Protein AF-A0A645G263-F1 (afdb_monomer)

Organism: NCBI:txid1076179

Foldseek 3Di:
DVVLVVVLVVCVVVVWQWEWEDEQFKIFIAGSVVRDTPDIDGPVVVVVDDDPSH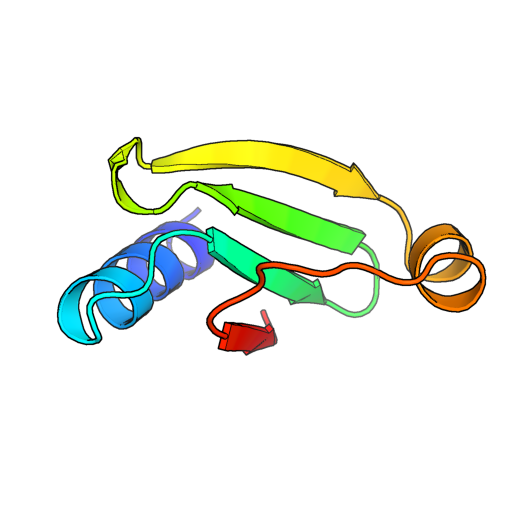PYYHYD

Secondary structure (DSSP, 8-state):
-HHHHHHHHHHHHTT-SEEEEE-SS-EEEEETTTTEEEEEE-HHHHHH----S--EEEE-

pLDDT: mean 87.89, std 6.52, range [55.97, 94.38]

InterPro domains:
  IPR013367 Flagellar, putative [PF12611] (37-59)

Radius of gyration: 10.77 Å; Cα contacts (8 Å, |Δi|>4): 94; chains: 1; bounding box: 25×17×25 Å

Mean predicted aligned error: 3.85 Å

Solvent-accessible surface area (backbone atoms only — not comparable to full-atom values): 3541 Å² total; per-residue (Å²): 114,67,72,59,53,54,49,41,52,57,37,47,79,70,68,35,54,28,34,39,42,31,50,97,72,35,34,33,36,31,34,37,87,76,73,36,77,78,43,78,46,43,59,68,59,56,74,78,51,90,85,77,85,61,69,45,77,43,82,106

Sequence (60 aa):
MDRLNDTVEKAQAKGANNILAFDTTRAFIINVPNGRVITAMSPEEMKENIFTNIDGAVIL

Structure (mmCIF, N/CA/C/O backbone):
data_AF-A0A645G263-F1
#
_entry.id   AF-A0A645G263-F1
#
loop_
_atom_site.group_PDB
_atom_site.id
_atom_site.type_symbol
_atom_site.label_atom_id
_atom_site.label_alt_id
_atom_site.label_comp_id
_atom_site.label_asym_id
_atom_site.label_entity_id
_atom_site.label_seq_id
_atom_site.pdbx_PDB_ins_code
_atom_site.Cartn_x
_atom_site.Cartn_y
_atom_site.Cartn_z
_atom_site.occupancy
_atom_site.B_iso_or_equiv
_atom_site.auth_seq_id
_atom_site.auth_comp_id
_atom_site.auth_asym_id
_atom_site.auth_atom_id
_atom_site.pdbx_PDB_model_num
ATOM 1 N N . MET A 1 1 ? -10.138 -7.952 -9.061 1.00 55.97 1 MET A N 1
ATOM 2 C CA . MET A 1 1 ? -10.669 -7.064 -8.005 1.00 55.97 1 MET A CA 1
ATOM 3 C C . MET A 1 1 ? -10.603 -7.723 -6.633 1.00 55.97 1 MET A C 1
ATOM 5 O O . MET A 1 1 ? -10.236 -7.039 -5.690 1.00 55.97 1 MET A O 1
ATOM 9 N N . ASP A 1 2 ? -10.822 -9.038 -6.520 1.00 66.44 2 ASP A N 1
ATOM 10 C CA . ASP A 1 2 ? -10.827 -9.733 -5.218 1.00 66.44 2 ASP A CA 1
ATOM 11 C C . ASP A 1 2 ? -9.519 -9.641 -4.422 1.00 66.44 2 ASP A C 1
ATOM 13 O O . ASP A 1 2 ? -9.555 -9.409 -3.219 1.00 66.44 2 ASP A O 1
ATOM 17 N N . ARG A 1 3 ? -8.351 -9.730 -5.077 1.00 74.38 3 ARG A N 1
ATOM 18 C CA . ARG A 1 3 ? -7.052 -9.648 -4.379 1.00 74.38 3 ARG A CA 1
ATOM 19 C C . ARG A 1 3 ? -6.799 -8.308 -3.692 1.00 74.38 3 ARG A C 1
ATOM 21 O O . ARG A 1 3 ? -6.157 -8.279 -2.647 1.00 74.38 3 ARG A O 1
ATOM 28 N N . LEU A 1 4 ? -7.291 -7.210 -4.265 1.00 75.69 4 LEU A N 1
ATOM 29 C CA . LEU A 1 4 ? -7.098 -5.882 -3.685 1.00 75.69 4 LEU A CA 1
ATOM 30 C C . LEU A 1 4 ? -7.990 -5.700 -2.454 1.00 75.69 4 LEU A C 1
ATOM 32 O O . LEU A 1 4 ? -7.526 -5.206 -1.434 1.00 75.69 4 LEU A O 1
ATOM 36 N N . ASN A 1 5 ? -9.241 -6.156 -2.534 1.00 80.75 5 ASN A N 1
ATOM 37 C CA . ASN A 1 5 ? -10.183 -6.079 -1.419 1.00 80.75 5 ASN A CA 1
ATOM 38 C C . ASN A 1 5 ? -9.726 -6.943 -0.235 1.00 80.75 5 ASN A C 1
ATOM 40 O O . ASN A 1 5 ? -9.657 -6.444 0.882 1.00 80.75 5 ASN A O 1
ATOM 44 N N . ASP A 1 6 ? -9.304 -8.186 -0.490 1.00 85.88 6 ASP A N 1
ATOM 45 C CA . ASP A 1 6 ? -8.730 -9.078 0.532 1.00 85.88 6 ASP A CA 1
ATOM 46 C C . ASP A 1 6 ? -7.457 -8.480 1.165 1.00 85.88 6 ASP A C 1
ATOM 48 O O . ASP A 1 6 ? -7.220 -8.567 2.370 1.00 85.88 6 ASP A O 1
ATOM 52 N N . THR A 1 7 ? -6.645 -7.791 0.361 1.00 83.50 7 THR A N 1
ATOM 53 C CA . THR A 1 7 ? -5.461 -7.068 0.844 1.00 83.50 7 THR A CA 1
ATOM 54 C C . THR A 1 7 ? -5.830 -5.924 1.791 1.00 83.50 7 THR A C 1
ATOM 56 O O . THR A 1 7 ? -5.210 -5.782 2.849 1.00 83.50 7 THR A O 1
ATOM 59 N N . VAL A 1 8 ? -6.841 -5.126 1.439 1.00 87.25 8 VAL A N 1
ATOM 60 C CA . VAL A 1 8 ? -7.329 -4.023 2.279 1.00 87.25 8 VAL A CA 1
ATOM 61 C C . VAL A 1 8 ? -7.918 -4.559 3.581 1.00 87.25 8 VAL A C 1
ATOM 63 O O . VAL A 1 8 ? -7.563 -4.051 4.640 1.00 87.25 8 VAL A O 1
ATOM 66 N N . GLU A 1 9 ? -8.717 -5.629 3.542 1.00 89.19 9 GLU A N 1
ATOM 67 C CA . GLU A 1 9 ? -9.263 -6.266 4.750 1.00 89.19 9 GLU A CA 1
ATOM 68 C C . GLU A 1 9 ? -8.160 -6.771 5.687 1.00 89.19 9 GLU A C 1
ATOM 70 O O . GLU A 1 9 ? -8.187 -6.504 6.891 1.00 89.19 9 GLU A O 1
ATOM 75 N N . LYS A 1 10 ? -7.138 -7.446 5.149 1.00 88.81 10 LYS A N 1
ATOM 76 C CA . LYS A 1 10 ? -5.989 -7.921 5.937 1.00 88.81 10 LYS A CA 1
ATOM 77 C C . LYS A 1 10 ? -5.203 -6.779 6.566 1.00 8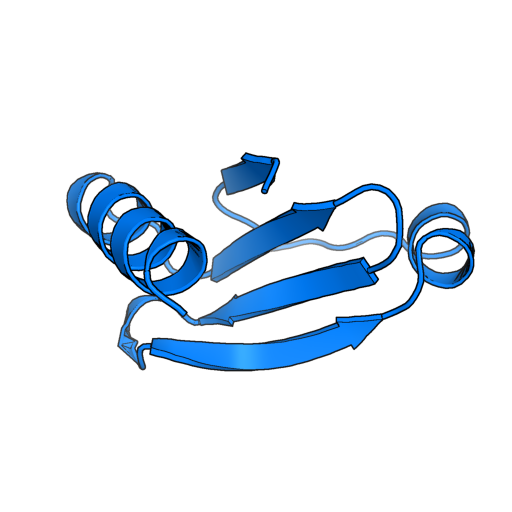8.81 10 LYS A C 1
ATOM 79 O O . LYS A 1 10 ? -4.753 -6.899 7.706 1.00 88.81 10 LYS A O 1
ATOM 84 N N . ALA A 1 11 ? -5.004 -5.693 5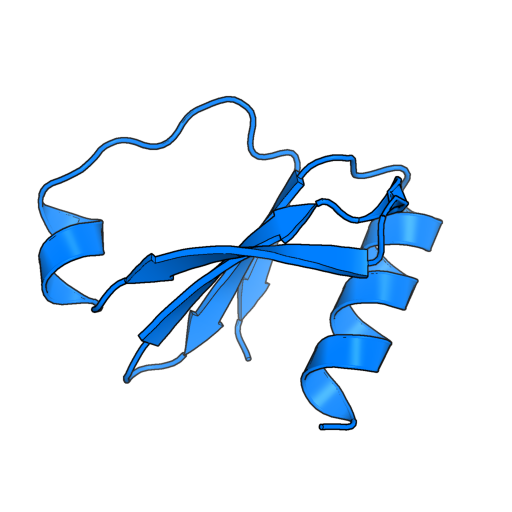.828 1.00 90.25 11 ALA A N 1
ATOM 85 C CA . ALA A 1 11 ? -4.333 -4.507 6.339 1.00 90.25 11 ALA A CA 1
ATOM 86 C C . ALA A 1 11 ? -5.165 -3.817 7.428 1.00 90.25 11 ALA A C 1
ATOM 88 O O . ALA A 1 11 ? -4.625 -3.427 8.464 1.00 90.25 11 ALA A O 1
ATOM 89 N N . GLN A 1 12 ? -6.483 -3.756 7.241 1.00 90.62 12 GLN A N 1
ATOM 90 C CA . GLN A 1 12 ? -7.411 -3.176 8.202 1.00 90.62 12 GLN A CA 1
ATOM 91 C C . GLN A 1 12 ? -7.478 -3.987 9.497 1.00 90.62 12 GLN A C 1
ATOM 93 O O . GLN A 1 12 ? -7.408 -3.412 10.580 1.00 90.62 12 GLN A O 1
ATOM 98 N N . ALA A 1 13 ? -7.499 -5.319 9.405 1.00 92.19 13 ALA A N 1
ATOM 99 C CA . ALA A 1 13 ? -7.429 -6.211 10.563 1.00 92.19 13 ALA A CA 1
ATOM 100 C C . ALA A 1 13 ? -6.135 -6.037 11.381 1.00 92.19 13 ALA A C 1
ATOM 102 O O . ALA A 1 13 ? -6.104 -6.348 12.570 1.00 92.19 13 ALA A O 1
ATOM 103 N N . LYS A 1 14 ? -5.068 -5.525 10.756 1.00 90.56 14 LYS A N 1
ATOM 104 C CA . LYS A 1 14 ? -3.786 -5.209 11.401 1.00 90.56 14 LYS A CA 1
ATOM 105 C C . LYS A 1 14 ? -3.667 -3.750 11.854 1.00 90.56 14 LYS A C 1
ATOM 107 O O . LYS A 1 14 ? -2.634 -3.385 12.404 1.00 90.56 14 LYS A O 1
ATOM 112 N N . GLY A 1 15 ? -4.691 -2.923 11.631 1.00 90.44 15 GLY A N 1
ATOM 113 C CA . GLY A 1 15 ? -4.684 -1.506 12.000 1.00 90.44 15 GLY A CA 1
ATOM 114 C C . GLY A 1 15 ? -3.771 -0.629 11.137 1.00 90.44 15 GLY A C 1
ATOM 115 O O . GLY A 1 15 ? -3.365 0.438 11.588 1.00 90.44 15 GLY A O 1
ATOM 116 N N . ALA A 1 16 ? -3.426 -1.064 9.921 1.00 94.00 16 ALA A N 1
ATOM 117 C CA . ALA A 1 16 ? -2.642 -0.254 8.991 1.00 94.00 16 ALA A CA 1
ATOM 118 C C . ALA A 1 16 ? -3.482 0.912 8.440 1.00 94.00 16 ALA A C 1
ATOM 120 O O . ALA A 1 16 ? -4.651 0.729 8.099 1.00 94.00 16 ALA A O 1
ATOM 121 N N . ASN A 1 17 ? -2.879 2.094 8.304 1.00 93.81 17 ASN A N 1
ATOM 122 C CA . ASN A 1 17 ? -3.502 3.271 7.701 1.00 93.81 17 ASN A CA 1
ATOM 123 C C . ASN A 1 17 ? -3.142 3.396 6.220 1.00 93.81 17 ASN A C 1
ATOM 125 O O . ASN A 1 17 ? -4.021 3.635 5.390 1.00 93.81 17 ASN A O 1
ATOM 129 N N . ASN A 1 18 ? -1.863 3.218 5.880 1.00 94.38 18 ASN A N 1
ATOM 130 C CA . ASN A 1 18 ? -1.388 3.240 4.500 1.00 94.38 18 ASN A CA 1
ATOM 131 C C . ASN A 1 18 ? -0.568 1.990 4.197 1.00 94.38 18 ASN A C 1
ATOM 133 O O . ASN A 1 18 ? 0.356 1.641 4.933 1.00 94.38 18 ASN A O 1
ATOM 137 N N . ILE A 1 19 ? -0.875 1.345 3.074 1.00 94.19 19 ILE A N 1
ATOM 138 C CA . ILE A 1 19 ? -0.131 0.178 2.598 1.00 94.19 19 ILE A CA 1
ATOM 139 C C . ILE A 1 19 ? 0.388 0.384 1.185 1.00 94.19 19 ILE A C 1
ATOM 141 O O . ILE A 1 19 ? -0.249 1.050 0.368 1.00 94.19 19 ILE A O 1
ATOM 145 N N . LEU A 1 20 ? 1.525 -0.241 0.898 1.00 92.81 20 LEU A N 1
ATOM 146 C CA . LEU A 1 20 ? 2.051 -0.400 -0.450 1.00 92.81 20 LEU A CA 1
ATOM 147 C C . LEU A 1 20 ? 1.632 -1.773 -0.983 1.00 92.81 20 LEU A C 1
ATOM 149 O O . LEU A 1 20 ? 2.076 -2.789 -0.459 1.00 92.81 20 LEU A O 1
ATOM 153 N N . ALA A 1 21 ? 0.797 -1.819 -2.014 1.00 90.88 21 ALA A N 1
ATOM 154 C CA . ALA A 1 21 ? 0.411 -3.046 -2.704 1.00 90.88 21 ALA A CA 1
ATOM 155 C C . ALA A 1 21 ? 1.059 -3.079 -4.091 1.00 90.88 21 ALA A C 1
ATOM 157 O O . ALA A 1 21 ? 0.852 -2.149 -4.866 1.00 90.88 21 ALA A O 1
ATOM 158 N N . PHE A 1 22 ? 1.832 -4.107 -4.430 1.00 90.12 22 PHE A N 1
ATOM 159 C CA . PHE A 1 22 ? 2.553 -4.140 -5.706 1.00 90.12 22 PHE A CA 1
ATOM 160 C C . PHE A 1 22 ? 2.646 -5.536 -6.317 1.00 90.12 22 PHE A C 1
ATOM 162 O O . PHE A 1 22 ? 2.666 -6.539 -5.608 1.00 90.12 22 PHE A O 1
ATOM 169 N N . ASP A 1 23 ? 2.727 -5.582 -7.643 1.00 88.19 23 ASP A N 1
ATOM 170 C CA . ASP A 1 23 ? 3.059 -6.762 -8.436 1.00 88.19 23 ASP A CA 1
ATOM 171 C C . ASP A 1 23 ? 4.275 -6.476 -9.340 1.00 88.19 23 ASP A C 1
ATOM 173 O O . ASP A 1 23 ? 4.961 -5.462 -9.212 1.00 88.19 23 ASP A O 1
ATOM 177 N N . THR A 1 24 ? 4.567 -7.390 -10.267 1.00 85.69 24 THR A N 1
ATOM 178 C CA . THR A 1 24 ? 5.674 -7.242 -11.234 1.00 85.69 24 THR A CA 1
ATOM 179 C C . THR A 1 24 ? 5.500 -6.087 -12.224 1.00 85.69 24 THR A C 1
ATOM 181 O O . THR A 1 24 ? 6.463 -5.701 -12.880 1.00 85.69 24 THR A O 1
ATOM 184 N N . THR A 1 25 ? 4.293 -5.542 -12.348 1.00 87.12 25 THR A N 1
ATOM 185 C CA . THR A 1 25 ? 3.916 -4.550 -13.358 1.00 87.12 25 THR A CA 1
ATOM 186 C C . THR A 1 25 ? 3.609 -3.180 -12.777 1.00 87.12 25 THR A C 1
ATOM 188 O O . THR A 1 25 ? 3.769 -2.196 -13.495 1.00 87.12 25 THR A O 1
ATOM 191 N N . ARG A 1 26 ? 3.124 -3.094 -11.530 1.00 88.75 26 ARG A N 1
ATOM 192 C CA . ARG A 1 26 ? 2.587 -1.867 -10.918 1.00 88.75 26 ARG A CA 1
ATOM 193 C C . ARG A 1 26 ? 2.661 -1.905 -9.394 1.00 88.75 26 ARG A C 1
ATOM 195 O O . ARG A 1 26 ? 2.618 -2.969 -8.784 1.00 88.75 26 ARG A O 1
ATOM 202 N N . ALA A 1 27 ? 2.663 -0.724 -8.790 1.00 90.50 27 ALA A N 1
ATOM 203 C CA . ALA A 1 27 ? 2.536 -0.522 -7.357 1.00 90.50 27 ALA A CA 1
ATOM 204 C C . ALA A 1 27 ? 1.488 0.548 -7.031 1.00 90.50 27 ALA A C 1
ATOM 206 O O . ALA A 1 27 ? 1.284 1.508 -7.777 1.00 90.50 27 ALA A O 1
ATOM 207 N N . PHE A 1 28 ? 0.822 0.379 -5.896 1.00 91.88 28 PHE A N 1
ATOM 208 C CA . PHE A 1 28 ? -0.259 1.224 -5.418 1.00 91.88 28 PHE A CA 1
ATOM 209 C C . PHE A 1 28 ? -0.036 1.565 -3.954 1.00 91.88 28 PHE A C 1
ATOM 211 O O . PHE A 1 28 ? 0.229 0.681 -3.143 1.00 91.88 28 PHE A O 1
ATOM 218 N N . ILE A 1 29 ? -0.219 2.833 -3.601 1.00 92.56 29 ILE A N 1
ATOM 219 C CA . ILE A 1 29 ? -0.375 3.227 -2.202 1.00 92.56 29 ILE A CA 1
ATOM 220 C C . ILE A 1 29 ? -1.868 3.342 -1.931 1.00 92.56 29 ILE A C 1
ATOM 222 O O . ILE A 1 29 ? -2.584 4.075 -2.623 1.00 92.56 29 ILE A O 1
ATOM 226 N N . ILE A 1 30 ? -2.334 2.598 -0.934 1.00 93.12 30 ILE A N 1
ATOM 227 C CA . ILE A 1 30 ? -3.745 2.501 -0.577 1.00 93.12 30 ILE A CA 1
ATOM 228 C C . ILE A 1 30 ? -3.924 3.068 0.821 1.00 93.12 30 ILE A C 1
ATOM 230 O O . ILE A 1 30 ? -3.282 2.615 1.769 1.00 93.12 30 ILE A O 1
ATOM 234 N N . ASN A 1 31 ? -4.831 4.032 0.942 1.00 93.81 31 ASN A N 1
ATOM 235 C CA . ASN A 1 31 ? -5.335 4.454 2.232 1.00 93.81 31 ASN A CA 1
ATOM 236 C C . ASN A 1 31 ? -6.414 3.462 2.676 1.00 93.81 31 ASN A C 1
ATOM 238 O O . ASN A 1 31 ? -7.504 3.424 2.103 1.00 93.81 31 ASN A O 1
ATOM 242 N N . VAL A 1 32 ? -6.079 2.649 3.672 1.00 93.69 32 VAL A N 1
ATOM 243 C CA . VAL A 1 32 ? -6.904 1.541 4.159 1.00 93.69 32 VAL A CA 1
ATOM 244 C C . VAL A 1 32 ? -8.202 2.038 4.808 1.00 93.69 32 VAL A C 1
ATOM 246 O O . VAL A 1 32 ? -9.251 1.535 4.411 1.00 93.69 32 VAL A O 1
ATOM 249 N N . PRO A 1 33 ? -8.207 3.060 5.697 1.00 92.06 33 PRO A N 1
ATOM 250 C CA . PRO A 1 33 ? -9.443 3.549 6.314 1.00 92.06 33 PRO A CA 1
ATOM 251 C C . PRO A 1 33 ? -10.494 4.015 5.303 1.00 92.06 33 PRO A C 1
ATOM 253 O O . PRO A 1 33 ? -11.686 3.845 5.533 1.00 92.06 33 PRO A O 1
ATOM 256 N N . ASN A 1 34 ? -10.051 4.593 4.182 1.00 90.44 34 ASN A N 1
ATOM 257 C CA . ASN A 1 34 ? -10.934 5.069 3.119 1.00 90.44 34 ASN A CA 1
ATOM 258 C C . ASN A 1 34 ? -11.072 4.077 1.951 1.00 90.44 34 ASN A C 1
ATOM 260 O O . ASN A 1 34 ? -11.753 4.393 0.976 1.00 90.44 34 ASN A O 1
ATOM 264 N N . GLY A 1 35 ? -10.390 2.925 1.996 1.00 89.06 35 GLY A N 1
ATOM 265 C CA . GLY A 1 35 ? -10.367 1.936 0.913 1.00 89.06 35 GLY A CA 1
ATOM 266 C C . GLY A 1 35 ? -9.958 2.511 -0.448 1.00 89.06 35 GLY A C 1
ATOM 267 O O . GLY A 1 35 ? -10.445 2.053 -1.481 1.00 89.06 35 GLY A O 1
ATOM 268 N N . ARG A 1 36 ? -9.117 3.555 -0.472 1.00 90.06 36 ARG A N 1
ATOM 269 C CA . ARG A 1 36 ? -8.860 4.352 -1.682 1.00 90.06 36 ARG A CA 1
ATOM 270 C C . ARG A 1 36 ? -7.405 4.279 -2.115 1.00 90.06 36 ARG A C 1
ATOM 272 O O . ARG A 1 36 ? -6.501 4.543 -1.325 1.00 90.06 36 ARG A O 1
ATOM 279 N N . VAL A 1 37 ? -7.184 4.016 -3.401 1.00 91.50 37 VAL A N 1
ATOM 280 C CA . VAL A 1 37 ? -5.873 4.200 -4.034 1.00 91.50 37 VAL A CA 1
ATOM 281 C C . VAL A 1 37 ? -5.573 5.698 -4.093 1.00 91.50 37 VAL A C 1
ATOM 283 O O . VAL A 1 37 ? -6.360 6.471 -4.639 1.00 91.50 37 VAL A O 1
ATOM 286 N N . ILE A 1 38 ? -4.454 6.110 -3.503 1.00 91.62 38 ILE A N 1
ATOM 287 C CA . ILE A 1 38 ? -4.003 7.510 -3.506 1.00 91.62 38 ILE A CA 1
ATOM 288 C C . ILE A 1 38 ? -2.833 7.739 -4.460 1.00 91.62 38 ILE A C 1
ATOM 290 O O . ILE A 1 38 ? -2.696 8.839 -4.987 1.00 91.62 38 ILE A O 1
ATOM 294 N N . THR A 1 39 ? -2.058 6.690 -4.742 1.00 90.94 39 THR A N 1
ATOM 295 C CA . THR A 1 39 ? -0.939 6.733 -5.685 1.00 90.94 39 THR A CA 1
ATOM 296 C C . THR A 1 39 ? -0.908 5.445 -6.493 1.00 90.94 39 THR A C 1
ATOM 298 O O . THR 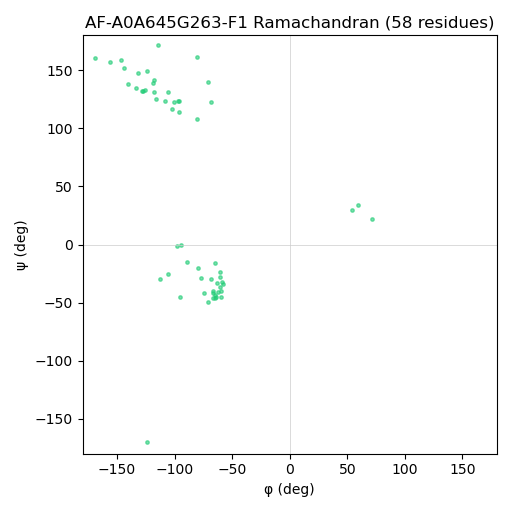A 1 39 ? -1.076 4.365 -5.928 1.00 90.94 39 THR A O 1
ATOM 301 N N . ALA A 1 40 ? -0.666 5.555 -7.796 1.00 90.75 40 ALA A N 1
ATOM 302 C CA . ALA A 1 40 ? -0.372 4.439 -8.687 1.00 90.75 40 ALA A CA 1
ATOM 303 C C . ALA A 1 40 ? 0.941 4.747 -9.410 1.00 90.75 40 ALA A C 1
ATOM 305 O O . ALA A 1 40 ? 1.115 5.865 -9.888 1.00 90.75 40 ALA A O 1
ATOM 306 N N . MET A 1 41 ? 1.851 3.781 -9.455 1.00 89.94 41 MET A N 1
ATOM 307 C CA . MET A 1 41 ? 3.186 3.950 -10.028 1.00 89.94 41 MET A CA 1
ATOM 308 C C . MET A 1 41 ? 3.671 2.659 -10.688 1.00 89.94 41 MET A C 1
ATOM 310 O O . MET A 1 41 ? 3.199 1.558 -10.384 1.00 89.94 41 MET A O 1
ATOM 314 N N . SER A 1 42 ? 4.625 2.799 -11.595 1.00 89.81 42 SER A N 1
ATOM 315 C CA . SER A 1 42 ? 5.360 1.704 -12.217 1.00 89.81 42 SER A CA 1
ATOM 316 C C . SER A 1 42 ? 6.492 1.181 -11.308 1.00 89.81 42 SER A C 1
ATOM 318 O O . SER A 1 42 ? 6.944 1.880 -10.397 1.00 89.81 42 SER A O 1
ATOM 320 N N . PRO A 1 43 ? 7.003 -0.041 -11.548 1.00 84.06 43 PRO A N 1
ATOM 321 C CA . PRO A 1 43 ? 8.147 -0.592 -10.824 1.00 84.06 43 PRO A CA 1
ATOM 322 C C . PRO A 1 43 ? 9.425 0.239 -10.980 1.00 84.06 43 PRO A C 1
ATOM 324 O O . PRO A 1 43 ? 10.286 0.206 -10.105 1.00 84.06 43 PRO A O 1
ATOM 327 N N . GLU A 1 44 ? 9.568 0.960 -12.093 1.00 86.88 44 GLU A N 1
ATOM 328 C CA . GLU A 1 44 ? 10.703 1.847 -12.362 1.00 86.88 44 GLU A CA 1
ATOM 329 C C . GLU A 1 44 ? 10.641 3.083 -11.463 1.00 86.88 44 GLU A C 1
ATOM 331 O O . GLU A 1 44 ? 11.590 3.343 -10.726 1.00 86.88 44 GLU A O 1
ATOM 336 N N . GLU A 1 45 ? 9.486 3.753 -11.403 1.00 85.44 45 GLU A N 1
ATOM 337 C CA . GLU A 1 45 ? 9.247 4.871 -10.479 1.00 85.44 45 GLU A CA 1
ATOM 338 C C . GLU A 1 45 ? 9.437 4.453 -9.014 1.00 85.44 45 GLU A C 1
ATOM 340 O O . GLU A 1 45 ? 9.909 5.241 -8.195 1.00 85.44 45 GLU A O 1
ATOM 345 N N . MET A 1 46 ? 9.124 3.199 -8.675 1.00 83.50 46 MET A N 1
ATOM 346 C CA . MET A 1 46 ? 9.311 2.669 -7.325 1.00 83.50 46 MET A CA 1
ATOM 347 C C . MET A 1 46 ? 10.789 2.519 -6.934 1.00 83.50 46 MET A C 1
ATOM 349 O O . M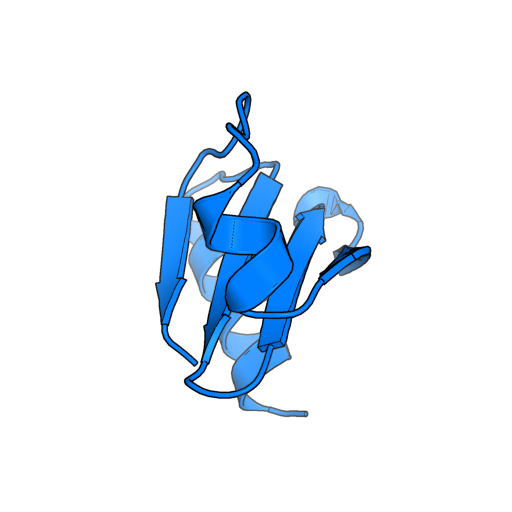ET A 1 46 ? 11.118 2.616 -5.755 1.00 83.50 46 MET A O 1
ATOM 353 N N . LYS A 1 47 ? 11.685 2.278 -7.902 1.00 82.94 47 LYS A N 1
ATOM 354 C CA . LYS A 1 47 ? 13.135 2.156 -7.655 1.00 82.94 47 LYS A CA 1
ATOM 355 C C . LYS A 1 47 ? 13.808 3.506 -7.447 1.00 82.94 47 LYS A C 1
ATOM 357 O O . LYS A 1 47 ? 14.825 3.569 -6.763 1.00 82.94 47 LYS A O 1
ATOM 362 N N . GLU A 1 48 ? 13.262 4.557 -8.044 1.00 85.62 48 GLU A N 1
ATOM 363 C CA . GLU A 1 48 ? 13.840 5.900 -7.968 1.00 85.62 48 GLU A CA 1
ATOM 364 C C . GLU A 1 48 ? 13.331 6.712 -6.770 1.00 85.62 48 GLU A C 1
ATOM 366 O O . GLU A 1 48 ? 13.953 7.706 -6.400 1.00 85.62 48 GLU A O 1
ATOM 371 N N . ASN A 1 49 ? 12.237 6.288 -6.126 1.00 85.06 49 ASN A N 1
ATOM 372 C CA . ASN A 1 49 ? 11.577 7.052 -5.069 1.00 85.06 49 ASN A CA 1
ATOM 373 C C . ASN A 1 49 ? 11.577 6.333 -3.710 1.00 85.06 49 ASN A C 1
ATOM 375 O O . ASN A 1 49 ? 11.365 5.126 -3.614 1.00 85.06 49 ASN A O 1
ATOM 379 N N . ILE A 1 50 ? 11.758 7.104 -2.631 1.00 85.75 50 ILE A N 1
ATOM 380 C CA . ILE A 1 50 ? 11.635 6.627 -1.246 1.00 85.75 50 ILE A CA 1
ATOM 381 C C . ILE A 1 50 ? 10.266 7.036 -0.704 1.00 85.75 50 ILE A C 1
ATOM 383 O O . ILE A 1 50 ? 9.949 8.223 -0.628 1.00 85.75 50 ILE A O 1
ATOM 387 N N . PHE A 1 51 ? 9.480 6.054 -0.268 1.00 86.88 51 PHE A N 1
ATOM 388 C CA . PHE A 1 51 ? 8.161 6.271 0.323 1.00 86.88 51 PHE A CA 1
ATOM 389 C C . PHE 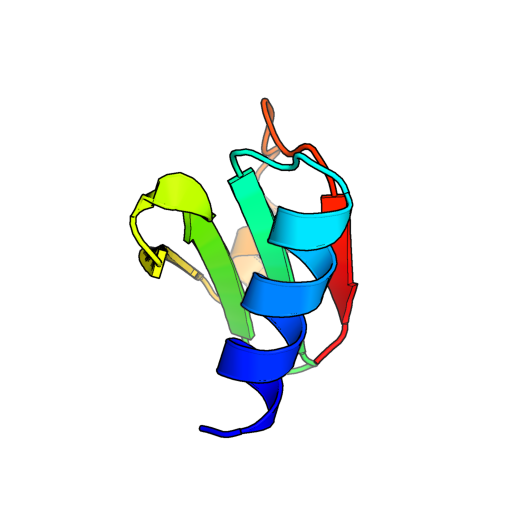A 1 51 ? 8.214 6.068 1.837 1.00 86.88 51 PHE A C 1
ATOM 391 O O . PHE A 1 51 ? 8.747 5.074 2.328 1.00 86.88 51 PHE A O 1
ATOM 398 N N . THR A 1 52 ? 7.653 7.015 2.584 1.00 89.19 52 THR A N 1
ATOM 399 C CA . THR A 1 52 ? 7.553 6.980 4.050 1.00 89.19 52 THR A CA 1
ATOM 400 C C . THR A 1 52 ? 6.090 6.876 4.479 1.00 89.19 52 THR A C 1
ATOM 402 O O . THR A 1 52 ? 5.189 6.992 3.650 1.00 89.19 52 THR A O 1
ATOM 405 N N . ASN A 1 53 ? 5.839 6.668 5.777 1.00 90.38 53 ASN A N 1
ATOM 406 C CA . ASN A 1 53 ? 4.486 6.526 6.339 1.00 90.38 53 ASN A CA 1
ATOM 407 C C . ASN A 1 53 ? 3.689 5.353 5.739 1.00 90.38 53 ASN A C 1
ATOM 409 O O . ASN A 1 53 ? 2.473 5.440 5.574 1.00 90.38 53 ASN A O 1
ATOM 413 N N . ILE A 1 54 ? 4.393 4.269 5.403 1.00 93.56 54 ILE A N 1
ATOM 414 C CA . ILE A 1 54 ? 3.807 3.007 4.957 1.00 93.56 54 ILE A CA 1
ATOM 415 C C . ILE A 1 54 ? 3.850 2.031 6.133 1.00 93.56 54 ILE A C 1
ATOM 417 O O . ILE A 1 54 ? 4.929 1.673 6.600 1.00 93.56 54 ILE A O 1
ATOM 421 N N . ASP A 1 55 ? 2.679 1.604 6.601 1.00 93.06 55 ASP A N 1
ATOM 422 C CA . ASP A 1 55 ? 2.535 0.695 7.745 1.00 93.06 55 ASP A CA 1
ATOM 423 C C . ASP A 1 55 ? 2.787 -0.769 7.354 1.00 93.06 55 ASP A C 1
ATOM 425 O O . ASP A 1 55 ? 3.079 -1.619 8.195 1.00 93.06 55 ASP A O 1
ATOM 429 N N . GLY A 1 56 ? 2.674 -1.084 6.062 1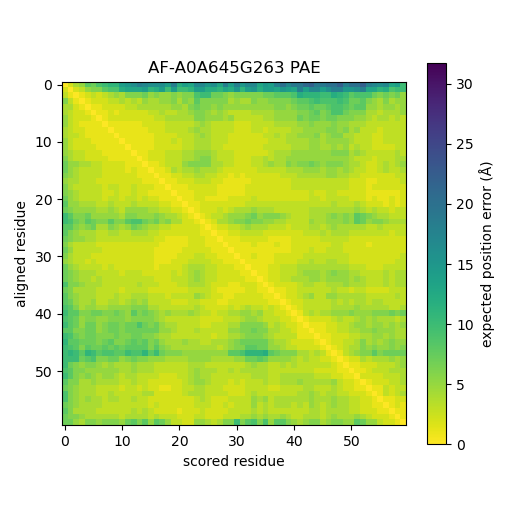.00 90.38 56 GLY A N 1
ATOM 430 C CA . GLY A 1 56 ? 2.919 -2.425 5.552 1.00 90.38 56 GLY A CA 1
ATOM 431 C C . GLY A 1 56 ? 2.996 -2.501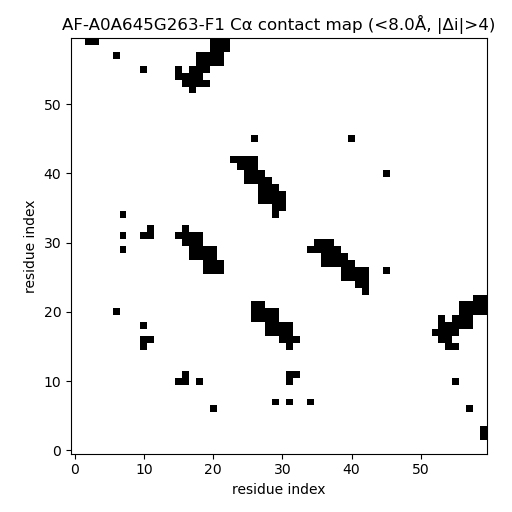 4.033 1.00 90.38 56 GLY A C 1
ATOM 432 O O . GLY A 1 56 ? 2.50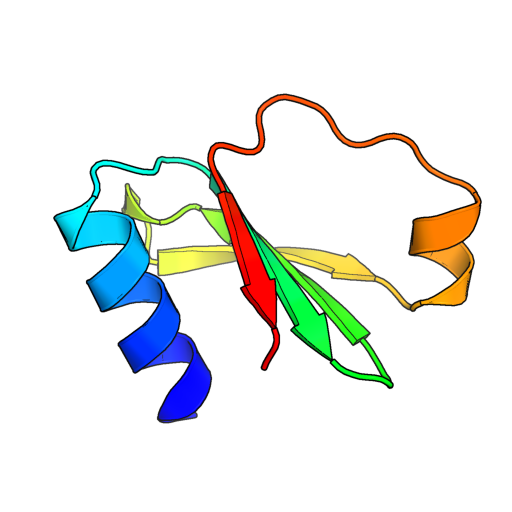1 -1.634 3.312 1.00 90.38 56 GLY A O 1
ATOM 433 N N . ALA A 1 57 ? 3.610 -3.579 3.555 1.00 90.62 57 ALA A N 1
ATOM 434 C CA . ALA A 1 57 ? 3.720 -3.894 2.141 1.00 90.62 57 ALA A CA 1
ATOM 435 C C . ALA A 1 57 ? 3.024 -5.225 1.843 1.00 90.62 57 ALA A C 1
ATOM 437 O O . ALA A 1 57 ? 3.141 -6.184 2.610 1.00 90.62 57 ALA A O 1
ATOM 438 N N . VAL A 1 58 ? 2.303 -5.279 0.728 1.00 87.69 58 VAL A N 1
ATOM 439 C CA . VAL A 1 58 ? 1.596 -6.465 0.253 1.00 87.69 58 VAL A CA 1
ATOM 440 C C . VAL A 1 58 ? 1.991 -6.736 -1.189 1.00 87.69 58 VAL A C 1
ATOM 442 O O . VAL A 1 58 ? 2.001 -5.841 -2.031 1.00 87.69 58 VAL A O 1
ATOM 445 N N . ILE A 1 59 ? 2.326 -7.992 -1.455 1.00 86.94 59 ILE A N 1
ATOM 446 C CA . ILE A 1 59 ? 2.665 -8.475 -2.788 1.00 86.94 59 ILE A CA 1
ATOM 447 C C . ILE A 1 59 ? 1.392 -9.081 -3.378 1.00 86.94 59 ILE A C 1
ATOM 449 O O . ILE A 1 59 ? 0.778 -9.947 -2.746 1.00 86.94 59 ILE A O 1
ATOM 453 N N . LEU A 1 60 ? 0.979 -8.576 -4.539 1.00 82.06 60 LEU A N 1
ATOM 454 C CA . LEU A 1 60 ? -0.259 -8.944 -5.227 1.00 82.06 60 LEU A CA 1
ATOM 455 C C . LEU A 1 60 ? -0.122 -10.184 -6.110 1.00 82.06 60 LEU A C 1
ATOM 457 O O . LEU A 1 60 ? 0.988 -10.533 -6.566 1.00 82.06 60 LEU A O 1
#

Nearest PDB structures (foldseek):
  1hux-assembly1_B  TM=5.681E-01  e=5.359E-01  Acidaminococcus fermentans
  3cet-assembly1_A  TM=5.332E-01  e=7.040E-01  Methanococcus maripaludis S2
  8j9b-assembly1_A-2  TM=7.153E-01  e=2.403E+00  Oryctolagus cuniculus
  3r1x-assembly1_A  TM=4.840E-01  e=8.639E-01  Klebsiella pneumoniae subsp. pneumoniae MGH 78578
  3k6q-assembly2_D  TM=4.745E-01  e=3.873E+00  Syntrophomonas wolfei subsp. wolfei str. Goettingen G311